Protein AF-A0A5S4FBF4-F1 (afdb_monomer_lite)

Structure (mmCIF, N/CA/C/O backbone):
data_AF-A0A5S4FBF4-F1
#
_entry.id   AF-A0A5S4FBF4-F1
#
loop_
_atom_site.group_PDB
_atom_site.id
_atom_site.type_symbol
_atom_site.label_atom_id
_atom_site.label_alt_id
_atom_site.label_comp_id
_atom_site.label_asym_id
_atom_site.label_entity_id
_atom_site.label_seq_id
_atom_site.pdbx_PDB_ins_code
_atom_site.Cartn_x
_atom_site.Cartn_y
_atom_site.Cartn_z
_atom_site.occupancy
_atom_site.B_iso_or_equiv
_atom_site.auth_seq_id
_atom_site.auth_comp_id
_atom_site.auth_asym_id
_atom_site.auth_atom_id
_atom_site.pdbx_PDB_model_num
ATOM 1 N N . MET A 1 1 ? -28.694 -8.499 33.173 1.00 68.06 1 MET A N 1
ATOM 2 C CA . MET A 1 1 ? -27.486 -7.669 33.326 1.00 68.06 1 MET A CA 1
ATOM 3 C C . MET A 1 1 ? -27.799 -6.378 34.063 1.00 68.06 1 MET A C 1
ATOM 5 O O . MET A 1 1 ? -28.769 -5.698 33.728 1.00 68.06 1 MET A O 1
ATOM 9 N N . SER A 1 2 ? -26.993 -6.048 35.064 1.00 92.44 2 SER A N 1
ATOM 10 C CA . SER A 1 2 ? -27.116 -4.850 35.893 1.00 92.44 2 SER A CA 1
ATOM 11 C C . SER A 1 2 ? -26.702 -3.575 35.138 1.00 92.44 2 SER A C 1
ATOM 13 O O . SER A 1 2 ? -26.154 -3.605 34.032 1.00 92.44 2 SER A O 1
ATOM 15 N N . ALA A 1 3 ? -26.998 -2.406 35.713 1.00 94.19 3 ALA A N 1
ATOM 16 C CA . ALA A 1 3 ? -26.533 -1.126 35.168 1.00 94.19 3 ALA A CA 1
ATOM 17 C C . ALA A 1 3 ? -25.002 -0.974 35.255 1.00 94.19 3 ALA A C 1
ATOM 19 O O . ALA A 1 3 ? -24.407 -0.291 34.421 1.00 94.19 3 ALA A O 1
ATOM 20 N N . LEU A 1 4 ? -24.381 -1.625 36.243 1.00 94.88 4 LEU A N 1
ATOM 21 C CA . LEU A 1 4 ? -22.936 -1.632 36.443 1.00 94.88 4 LEU A CA 1
ATOM 22 C C . LEU A 1 4 ? -22.236 -2.422 35.332 1.00 94.88 4 LEU A C 1
ATOM 24 O O . LEU A 1 4 ? -21.334 -1.893 34.695 1.00 94.88 4 LEU A O 1
ATOM 28 N N . GLU A 1 5 ? -22.717 -3.630 35.028 1.00 94.25 5 GLU A N 1
ATOM 29 C CA . GLU A 1 5 ? -22.178 -4.487 33.958 1.00 94.25 5 GLU A CA 1
ATOM 30 C C . GLU A 1 5 ? -22.224 -3.788 32.594 1.00 94.25 5 GLU A C 1
ATOM 32 O O . GLU A 1 5 ? -21.251 -3.794 31.848 1.00 94.25 5 GLU A O 1
ATOM 37 N N . ARG A 1 6 ? -23.325 -3.085 32.293 1.00 93.25 6 ARG A N 1
ATOM 38 C CA . ARG A 1 6 ? -23.441 -2.284 31.062 1.00 93.25 6 ARG A CA 1
ATOM 39 C C . ARG A 1 6 ? -22.455 -1.116 31.007 1.00 93.25 6 ARG A C 1
ATOM 41 O O . ARG A 1 6 ? -22.016 -0.745 29.922 1.00 93.25 6 ARG A O 1
ATOM 48 N N . ARG A 1 7 ? -22.143 -0.501 32.151 1.00 94.06 7 ARG A N 1
ATOM 49 C CA . ARG A 1 7 ? -21.143 0.575 3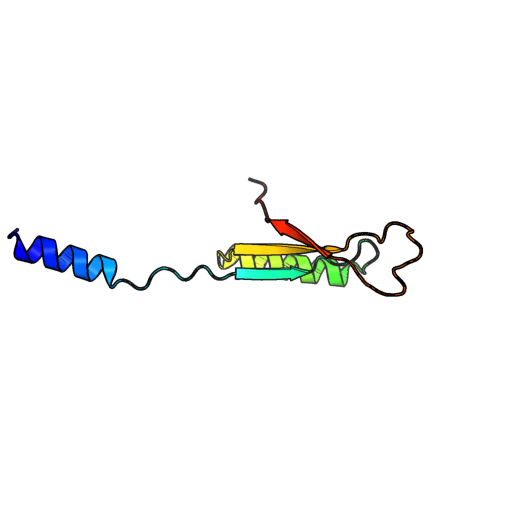2.245 1.00 94.06 7 ARG A CA 1
ATOM 50 C C . ARG A 1 7 ? -19.725 0.032 32.100 1.00 94.06 7 ARG A C 1
ATOM 52 O O . ARG A 1 7 ? -18.927 0.671 31.424 1.00 94.06 7 ARG A O 1
ATOM 59 N N . LEU A 1 8 ? -19.447 -1.133 32.682 1.00 95.06 8 LEU A N 1
ATOM 60 C CA . LEU A 1 8 ? -18.157 -1.807 32.577 1.00 95.06 8 LEU A CA 1
ATOM 61 C C . LEU A 1 8 ? -17.867 -2.211 31.126 1.00 95.06 8 LEU A C 1
ATOM 63 O O . LEU A 1 8 ? -16.839 -1.819 30.594 1.00 95.06 8 LEU A O 1
ATOM 67 N N . ALA A 1 9 ? -18.832 -2.839 30.446 1.00 91.81 9 ALA A N 1
ATOM 68 C CA . ALA A 1 9 ? -18.687 -3.244 29.046 1.00 91.81 9 ALA A CA 1
ATOM 69 C C . ALA A 1 9 ? -18.407 -2.059 28.099 1.00 91.81 9 ALA A C 1
ATOM 71 O O . ALA A 1 9 ? -17.624 -2.172 27.164 1.00 91.81 9 ALA A O 1
ATOM 72 N N . ARG A 1 10 ? -19.010 -0.888 28.353 1.00 89.88 10 ARG A N 1
ATOM 73 C CA . ARG A 1 10 ? -18.718 0.339 27.586 1.00 89.88 10 ARG A CA 1
ATOM 74 C C . ARG A 1 10 ? -17.323 0.890 27.866 1.00 89.88 10 ARG A C 1
ATOM 76 O O . ARG A 1 10 ? -16.705 1.445 26.968 1.00 89.88 10 ARG A O 1
ATOM 83 N N . LEU A 1 11 ? -16.851 0.790 29.108 1.00 92.38 11 LEU A N 1
ATOM 84 C CA . LEU A 1 11 ? -15.490 1.190 29.461 1.00 92.38 11 LEU A CA 1
ATOM 85 C C . LEU A 1 11 ? -14.467 0.257 28.813 1.00 92.38 11 LEU A C 1
ATOM 87 O O . LEU A 1 11 ? -13.500 0.744 28.245 1.00 92.38 11 LEU A O 1
ATOM 91 N N . GLU A 1 12 ? -14.707 -1.052 28.839 1.00 90.88 12 GLU A N 1
ATOM 92 C CA . GLU A 1 12 ? -13.867 -2.049 28.168 1.00 90.88 12 GLU A CA 1
ATOM 93 C C . GLU A 1 12 ? -13.797 -1.809 26.656 1.00 90.88 12 GLU A C 1
ATOM 95 O O . GLU A 1 12 ? -12.705 -1.832 26.096 1.00 90.88 12 GLU A O 1
ATOM 100 N N . ASP A 1 13 ? -14.924 -1.491 26.015 1.00 86.56 13 ASP A N 1
ATOM 101 C CA . ASP A 1 13 ? -14.988 -1.137 24.591 1.00 86.56 13 ASP A CA 1
ATOM 102 C C . ASP A 1 13 ? -14.188 0.137 24.262 1.00 86.56 13 ASP A C 1
ATOM 104 O O . ASP A 1 13 ? -13.413 0.167 23.311 1.00 86.56 13 ASP A O 1
ATOM 108 N N . VAL A 1 14 ? -14.291 1.183 25.090 1.00 86.94 14 VAL A N 1
ATOM 109 C CA . VAL A 1 14 ? -13.535 2.437 24.896 1.00 86.94 14 VAL A CA 1
ATOM 110 C C . VAL A 1 14 ? -12.035 2.261 25.149 1.00 86.94 14 VAL A C 1
ATOM 112 O O . VAL A 1 14 ? -11.221 2.964 24.545 1.00 86.94 14 VAL A O 1
ATOM 115 N N . LEU A 1 15 ? -11.666 1.352 26.052 1.00 86.62 15 LEU A N 1
ATOM 116 C CA . LEU A 1 15 ? -10.277 1.037 26.379 1.00 86.62 15 LEU A CA 1
ATOM 117 C C . LEU A 1 15 ? -9.627 0.089 25.363 1.00 86.62 15 LEU A C 1
ATOM 119 O O . LEU A 1 15 ? -8.404 -0.067 25.402 1.00 86.62 15 LEU A O 1
ATOM 123 N N . GLN A 1 16 ? -10.399 -0.509 24.444 1.00 82.75 16 GLN A N 1
ATOM 124 C CA . GLN A 1 16 ? -9.833 -1.240 23.312 1.00 82.75 16 GLN A CA 1
ATOM 125 C C . GLN A 1 16 ? -8.865 -0.313 22.560 1.00 82.75 16 GLN A C 1
ATOM 127 O O . GLN A 1 16 ? -9.217 0.829 22.237 1.00 82.75 16 GLN A O 1
ATOM 132 N N . PRO A 1 17 ? -7.637 -0.768 22.259 1.00 76.81 17 PRO A N 1
ATOM 133 C CA . PRO A 1 17 ? -6.731 -0.006 21.421 1.00 76.81 17 PRO A CA 1
ATOM 134 C C . PRO A 1 17 ? -7.433 0.311 20.104 1.00 76.81 17 PRO A C 1
ATOM 136 O O . PRO A 1 17 ? -7.803 -0.596 19.358 1.00 76.81 17 PRO A O 1
ATOM 139 N N . LYS A 1 18 ? -7.624 1.601 19.805 1.00 72.81 18 LYS A N 1
ATOM 140 C CA . LYS A 1 18 ? -8.121 1.995 18.485 1.00 72.81 18 LYS A CA 1
ATOM 141 C C . LYS A 1 18 ? -7.203 1.378 17.429 1.00 72.81 18 LYS A C 1
ATOM 143 O O . LYS A 1 18 ? -5.983 1.532 17.568 1.00 72.81 18 LYS A O 1
ATOM 148 N N . PRO A 1 19 ? -7.757 0.736 16.384 1.00 68.56 19 PRO A N 1
ATOM 149 C CA . PRO A 1 19 ? -6.966 0.294 15.251 1.00 68.56 19 PRO A CA 1
ATOM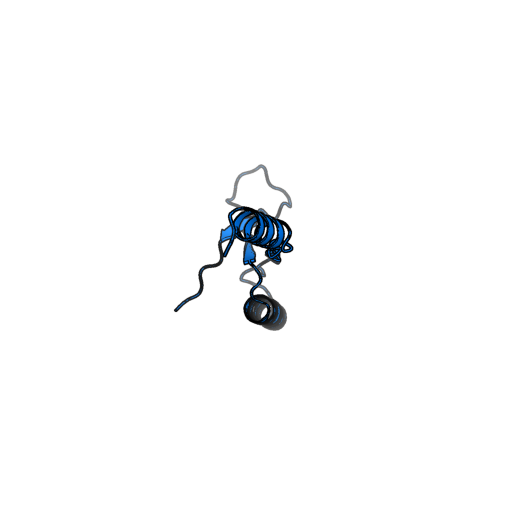 150 C C . PRO A 1 19 ? -6.168 1.491 14.746 1.00 68.56 19 PRO A C 1
ATOM 152 O O . PRO A 1 19 ? -6.734 2.498 14.312 1.00 68.56 19 PRO A O 1
ATOM 155 N N . ARG A 1 20 ? -4.846 1.432 14.896 1.00 68.56 20 ARG A N 1
ATOM 156 C CA . ARG A 1 20 ? -3.976 2.443 14.311 1.00 68.56 20 ARG A CA 1
ATOM 157 C C . ARG A 1 20 ? -3.955 2.139 12.827 1.00 68.56 20 ARG A C 1
ATOM 159 O O . ARG A 1 20 ? -3.408 1.118 12.431 1.00 68.56 20 ARG A O 1
ATOM 166 N N . LEU A 1 21 ? -4.587 2.999 12.038 1.00 71.19 21 LEU A N 1
ATOM 167 C CA . LEU A 1 21 ? -4.445 2.953 10.592 1.00 71.19 21 LEU A CA 1
ATOM 168 C C . LEU A 1 21 ? -2.963 3.167 10.276 1.00 71.19 21 LEU A C 1
ATOM 170 O O . LEU A 1 21 ? -2.408 4.224 10.585 1.00 71.19 21 LEU A O 1
ATOM 174 N N . SER A 1 22 ? -2.312 2.147 9.730 1.00 81.12 22 SER A N 1
ATOM 175 C CA . SER A 1 22 ? -0.979 2.266 9.157 1.00 81.12 22 SER A CA 1
ATOM 176 C C . SER A 1 22 ? -1.095 3.072 7.868 1.00 81.12 22 SER A C 1
ATOM 178 O O . SER A 1 22 ? -1.948 2.801 7.027 1.00 81.12 22 SER A O 1
ATOM 180 N N . ILE A 1 23 ? -0.273 4.110 7.736 1.00 83.81 23 ILE A N 1
ATOM 181 C CA . ILE A 1 23 ? -0.214 4.936 6.529 1.00 83.81 23 ILE A CA 1
ATOM 182 C C . ILE A 1 23 ? 1.084 4.592 5.809 1.00 83.81 23 ILE A C 1
ATOM 184 O O . ILE A 1 23 ? 2.157 4.657 6.410 1.00 83.81 23 ILE A O 1
ATOM 188 N N . CYS A 1 24 ? 0.986 4.261 4.525 1.00 86.12 24 CYS A N 1
ATOM 189 C CA . CYS A 1 24 ? 2.127 4.023 3.653 1.00 86.12 24 CYS A CA 1
ATOM 190 C C . CYS A 1 24 ? 2.195 5.139 2.603 1.00 86.12 24 CYS A C 1
ATOM 192 O O . CYS A 1 24 ? 1.233 5.369 1.870 1.00 86.12 24 CYS A O 1
ATOM 194 N N . ILE A 1 25 ? 3.319 5.860 2.548 1.00 88.88 25 ILE A N 1
ATOM 195 C CA . ILE A 1 25 ? 3.555 6.922 1.562 1.00 88.88 25 ILE A CA 1
ATOM 196 C C . ILE A 1 25 ? 4.570 6.408 0.546 1.00 88.88 25 ILE A C 1
ATOM 198 O O . ILE A 1 25 ? 5.709 6.127 0.915 1.00 88.88 25 ILE A O 1
ATOM 202 N N . LEU A 1 26 ? 4.177 6.320 -0.724 1.00 89.50 26 LEU A N 1
ATOM 203 C CA . LEU A 1 26 ? 5.033 5.836 -1.810 1.00 89.50 26 LEU A CA 1
ATOM 204 C C . LEU A 1 26 ? 5.188 6.909 -2.886 1.00 89.50 26 LEU A C 1
ATOM 206 O O . LEU A 1 26 ? 4.230 7.597 -3.229 1.00 89.50 26 LEU A O 1
ATOM 210 N N . SER A 1 27 ? 6.395 7.046 -3.436 1.00 87.44 27 SER A N 1
ATOM 211 C CA . SER A 1 27 ? 6.658 7.959 -4.554 1.00 87.44 27 SER A CA 1
ATOM 212 C C . SER A 1 27 ? 6.605 7.206 -5.868 1.00 87.44 27 SER A C 1
ATOM 214 O O . SER A 1 27 ? 7.361 6.258 -6.068 1.00 87.44 27 SER A O 1
ATOM 216 N N . GLU A 1 28 ? 5.715 7.633 -6.756 1.00 87.19 28 GLU A N 1
ATOM 217 C CA . GLU A 1 28 ? 5.617 7.075 -8.093 1.00 87.19 28 GLU A CA 1
ATOM 218 C C . GLU A 1 28 ? 6.904 7.395 -8.875 1.00 87.19 28 GLU A C 1
ATOM 220 O O . GLU A 1 28 ? 7.398 8.531 -8.829 1.00 87.19 28 GLU A O 1
ATOM 225 N N . PRO A 1 29 ? 7.490 6.410 -9.575 1.00 86.88 29 PRO A N 1
ATOM 226 C CA . PRO A 1 29 ? 8.637 6.656 -10.427 1.00 86.88 29 PRO A CA 1
ATOM 227 C C . PRO A 1 29 ? 8.302 7.661 -11.543 1.00 86.88 29 PRO A C 1
ATOM 229 O O . PRO A 1 29 ? 7.167 7.718 -12.016 1.00 86.88 29 PRO A O 1
ATOM 232 N N . PRO A 1 30 ? 9.289 8.429 -12.033 1.00 84.38 30 PRO A N 1
ATOM 233 C CA . PRO A 1 30 ? 9.139 9.196 -13.265 1.00 84.38 30 PRO A CA 1
ATOM 234 C C . PRO A 1 30 ? 8.656 8.325 -14.434 1.00 84.38 30 PRO A C 1
ATOM 236 O O . PRO A 1 30 ? 8.987 7.140 -14.519 1.00 84.38 30 PRO A O 1
ATOM 239 N N . SER A 1 31 ? 7.920 8.915 -15.378 1.00 80.50 31 SER A N 1
ATOM 240 C CA . SER A 1 31 ? 7.393 8.187 -16.543 1.00 80.50 31 SER A CA 1
ATOM 241 C C . SER A 1 31 ? 8.485 7.564 -17.420 1.00 80.50 31 SER A C 1
ATOM 243 O O . SER A 1 31 ? 8.236 6.582 -18.108 1.00 80.50 31 SER A O 1
ATOM 245 N N . ASP A 1 32 ? 9.690 8.134 -17.399 1.00 83.75 32 ASP A N 1
ATOM 246 C CA . ASP A 1 32 ? 10.885 7.665 -18.103 1.00 83.75 32 ASP A CA 1
ATOM 247 C C . ASP A 1 32 ? 11.762 6.719 -17.259 1.00 83.75 32 ASP A C 1
ATOM 249 O O . ASP A 1 32 ? 12.852 6.329 -17.681 1.00 83.75 32 ASP A O 1
ATOM 253 N N . ALA A 1 33 ? 11.309 6.325 -16.064 1.00 84.94 33 ALA A N 1
ATOM 254 C CA . ALA A 1 33 ? 12.046 5.406 -15.211 1.00 84.94 33 ALA A CA 1
ATOM 255 C C . ALA A 1 33 ? 12.149 3.996 -15.817 1.00 84.94 33 ALA A C 1
ATOM 257 O O . ALA A 1 33 ? 11.260 3.506 -16.512 1.00 84.94 33 ALA A O 1
ATOM 258 N N . LEU A 1 34 ? 13.243 3.306 -15.480 1.00 91.38 34 LEU A N 1
ATOM 259 C CA . LEU A 1 34 ? 13.480 1.922 -15.889 1.00 91.38 34 LEU A CA 1
ATOM 260 C C . LEU A 1 34 ? 12.380 0.982 -15.377 1.00 91.38 34 LEU A C 1
ATOM 262 O O . LEU A 1 34 ? 11.897 1.130 -14.254 1.00 91.38 34 LEU A O 1
ATOM 266 N N . ALA A 1 35 ? 12.082 -0.060 -16.158 1.00 89.25 35 ALA A N 1
ATOM 267 C CA . ALA A 1 35 ? 11.067 -1.063 -15.827 1.00 89.25 35 ALA A CA 1
ATOM 268 C C . ALA A 1 35 ? 11.267 -1.706 -14.442 1.00 89.25 35 ALA A C 1
ATOM 270 O O . ALA A 1 35 ? 10.293 -1.982 -13.749 1.00 89.25 35 ALA A O 1
ATOM 271 N N . GLY A 1 36 ? 12.519 -1.884 -14.000 1.00 93.94 36 GLY A N 1
ATOM 272 C CA . GLY A 1 36 ? 12.820 -2.406 -12.663 1.00 93.94 36 GLY A CA 1
ATOM 273 C C . GLY A 1 36 ? 12.296 -1.519 -11.529 1.00 93.94 36 GLY A C 1
ATOM 274 O O . GLY A 1 36 ? 11.736 -2.036 -10.570 1.00 93.94 36 GLY A O 1
ATOM 275 N N . LYS A 1 37 ? 12.383 -0.188 -11.669 1.00 89.44 37 LYS A N 1
ATOM 276 C CA . LYS A 1 37 ? 11.857 0.753 -10.664 1.00 89.44 37 LYS A CA 1
ATOM 277 C C . LYS A 1 37 ? 10.333 0.725 -10.602 1.00 89.44 37 LYS A C 1
ATOM 279 O O . LYS A 1 37 ? 9.757 0.822 -9.525 1.00 89.44 37 LYS A O 1
ATOM 284 N N . TRP A 1 38 ? 9.684 0.562 -11.752 1.00 89.62 38 TRP A N 1
ATOM 285 C CA . TRP A 1 38 ? 8.236 0.375 -11.820 1.00 89.62 38 TRP A CA 1
ATOM 286 C C . TRP A 1 38 ? 7.793 -0.950 -11.195 1.00 89.62 38 TRP A C 1
ATOM 288 O O . TRP A 1 38 ? 6.780 -0.981 -10.502 1.00 89.62 38 TRP A O 1
ATOM 298 N N . ALA A 1 39 ? 8.549 -2.031 -11.400 1.00 92.62 39 ALA A N 1
ATOM 299 C CA . ALA A 1 39 ? 8.268 -3.323 -10.778 1.00 92.62 39 ALA A CA 1
ATOM 300 C C . ALA A 1 39 ? 8.406 -3.268 -9.247 1.00 92.62 39 ALA A C 1
ATOM 302 O O . ALA A 1 39 ? 7.533 -3.761 -8.540 1.00 92.62 39 ALA A O 1
ATOM 303 N N . GLU A 1 40 ? 9.455 -2.617 -8.741 1.00 93.50 40 GLU A N 1
ATOM 304 C CA . GLU A 1 40 ? 9.673 -2.424 -7.303 1.00 93.50 40 GLU A CA 1
ATOM 305 C C . GLU A 1 40 ? 8.574 -1.566 -6.663 1.00 93.50 40 GLU A C 1
ATOM 307 O O . GLU A 1 40 ? 8.012 -1.945 -5.639 1.00 93.50 40 GLU A O 1
ATOM 312 N N . TYR A 1 41 ? 8.208 -0.447 -7.296 1.00 91.44 41 TYR A N 1
ATOM 313 C CA . TYR A 1 41 ? 7.107 0.398 -6.832 1.00 91.44 41 TYR A CA 1
ATOM 314 C C . TYR A 1 41 ? 5.783 -0.375 -6.754 1.00 91.44 41 TYR A C 1
ATOM 316 O O . TYR A 1 41 ? 5.072 -0.281 -5.756 1.00 91.44 41 TYR A O 1
ATOM 324 N N . ARG A 1 42 ? 5.465 -1.179 -7.777 1.00 90.62 42 ARG A N 1
ATOM 325 C CA . ARG A 1 42 ? 4.252 -2.011 -7.780 1.00 90.62 42 ARG A CA 1
ATOM 326 C C . ARG A 1 42 ? 4.255 -3.042 -6.658 1.00 90.62 42 ARG A C 1
ATOM 328 O O . ARG A 1 42 ? 3.245 -3.176 -5.984 1.00 90.62 42 ARG A O 1
ATOM 335 N N . LEU A 1 43 ? 5.388 -3.700 -6.414 1.00 93.75 43 LEU A N 1
ATOM 336 C CA . LEU A 1 43 ? 5.517 -4.646 -5.305 1.00 93.75 43 LEU A CA 1
ATOM 337 C C . LEU A 1 43 ? 5.243 -3.969 -3.952 1.00 93.75 43 LEU A C 1
ATOM 339 O O . LEU A 1 43 ? 4.529 -4.520 -3.123 1.00 93.75 43 LEU A O 1
ATOM 343 N N . GLN A 1 44 ? 5.760 -2.755 -3.743 1.00 90.69 44 GLN A N 1
ATOM 344 C CA . GLN A 1 44 ? 5.521 -1.994 -2.510 1.00 90.69 44 GLN A CA 1
ATOM 345 C C . GLN A 1 44 ? 4.047 -1.603 -2.333 1.00 90.69 44 GLN A C 1
ATOM 347 O O . GLN A 1 44 ? 3.545 -1.612 -1.208 1.00 90.69 44 GLN A O 1
ATOM 352 N N . VAL A 1 45 ? 3.360 -1.267 -3.430 1.00 89.31 45 VAL A N 1
ATOM 353 C CA . VAL A 1 45 ? 1.912 -1.016 -3.432 1.00 89.31 45 VAL A CA 1
ATOM 354 C C . VAL A 1 45 ? 1.160 -2.291 -3.048 1.00 89.31 45 VAL A C 1
ATOM 356 O O . VAL A 1 45 ? 0.402 -2.265 -2.082 1.00 89.31 45 VAL A O 1
ATOM 359 N N . ASP A 1 46 ? 1.439 -3.411 -3.719 1.00 91.81 46 ASP A N 1
ATOM 360 C CA . ASP A 1 46 ? 0.777 -4.699 -3.472 1.00 91.81 46 ASP A CA 1
ATOM 361 C C . ASP A 1 46 ? 0.976 -5.172 -2.016 1.00 91.81 46 ASP A C 1
ATOM 363 O O . ASP A 1 46 ? 0.042 -5.632 -1.358 1.00 91.81 46 ASP A O 1
ATOM 367 N N . GLU A 1 47 ? 2.186 -5.022 -1.468 1.00 91.38 47 G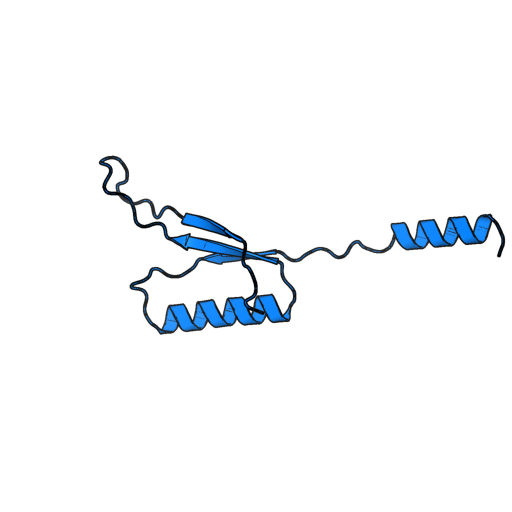LU A N 1
ATOM 368 C CA . GLU A 1 47 ? 2.478 -5.362 -0.072 1.00 91.38 47 GLU A CA 1
ATOM 369 C C . GLU A 1 47 ? 1.730 -4.469 0.926 1.00 91.38 47 GLU A C 1
ATOM 371 O O . GLU A 1 47 ? 1.260 -4.951 1.958 1.00 91.38 47 GLU A O 1
ATOM 376 N N . ALA A 1 48 ? 1.636 -3.167 0.655 1.00 87.81 48 ALA A N 1
ATOM 377 C CA . ALA A 1 48 ? 0.904 -2.233 1.505 1.00 87.81 48 ALA A CA 1
ATOM 378 C C . ALA A 1 48 ? -0.608 -2.497 1.467 1.00 87.81 48 ALA A C 1
ATOM 380 O O . ALA A 1 48 ? -1.256 -2.474 2.515 1.00 87.81 48 ALA A O 1
ATOM 381 N N . GLU A 1 49 ? -1.154 -2.835 0.299 1.00 86.00 49 GLU A N 1
ATOM 382 C CA . GLU A 1 49 ? -2.541 -3.280 0.160 1.00 86.00 49 GLU A CA 1
ATOM 383 C C . GLU A 1 49 ? -2.798 -4.575 0.937 1.00 86.00 49 GLU A C 1
ATOM 385 O O . GLU A 1 49 ? -3.774 -4.658 1.684 1.00 86.00 49 GLU A O 1
ATOM 390 N N . ALA A 1 50 ? -1.899 -5.561 0.838 1.00 88.75 50 ALA A N 1
ATOM 391 C CA . ALA A 1 50 ? -2.016 -6.826 1.563 1.00 88.75 50 ALA A CA 1
ATOM 392 C C . ALA A 1 50 ? -1.990 -6.647 3.092 1.00 88.75 50 ALA A C 1
ATOM 394 O O . ALA A 1 50 ? -2.625 -7.417 3.816 1.00 88.75 50 ALA A O 1
ATOM 395 N N . ARG A 1 51 ? -1.290 -5.621 3.597 1.00 85.88 51 ARG A N 1
ATOM 396 C CA . ARG A 1 51 ? -1.310 -5.234 5.020 1.00 85.88 51 ARG A CA 1
ATOM 397 C C . ARG A 1 51 ? -2.563 -4.450 5.425 1.00 85.88 51 ARG A C 1
ATOM 399 O O . ARG A 1 51 ? -2.827 -4.328 6.619 1.00 85.88 51 ARG A O 1
ATOM 406 N N . GLY A 1 52 ? -3.336 -3.946 4.462 1.00 83.12 52 GLY A N 1
ATOM 407 C CA . GLY A 1 52 ? -4.472 -3.056 4.706 1.00 83.12 52 GLY A CA 1
ATOM 408 C C . GLY A 1 52 ? -4.055 -1.625 5.060 1.00 83.12 52 GLY A C 1
ATOM 409 O O . GLY A 1 52 ? -4.806 -0.923 5.741 1.00 83.12 52 GLY A O 1
ATOM 410 N N . ASP A 1 53 ? -2.863 -1.200 4.631 1.00 84.75 53 ASP A N 1
ATOM 411 C CA . ASP A 1 53 ? -2.357 0.148 4.877 1.00 84.75 53 ASP A CA 1
ATOM 412 C C . ASP A 1 53 ? -3.147 1.185 4.056 1.00 84.75 53 ASP A C 1
ATOM 414 O O . ASP A 1 53 ? -3.517 0.970 2.900 1.00 84.75 53 ASP A O 1
ATOM 418 N N . PHE A 1 54 ? -3.348 2.371 4.628 1.00 81.62 54 PHE A N 1
ATOM 419 C CA . PHE A 1 54 ? -3.808 3.532 3.874 1.00 81.62 54 PHE A CA 1
ATOM 420 C C . PHE A 1 54 ? -2.672 4.065 3.001 1.00 81.62 54 PHE A C 1
ATOM 422 O O . PHE A 1 54 ? -1.677 4.593 3.502 1.00 81.62 54 PHE A O 1
ATOM 429 N N . LEU A 1 55 ? -2.840 3.949 1.686 1.00 87.25 55 LEU A N 1
ATOM 4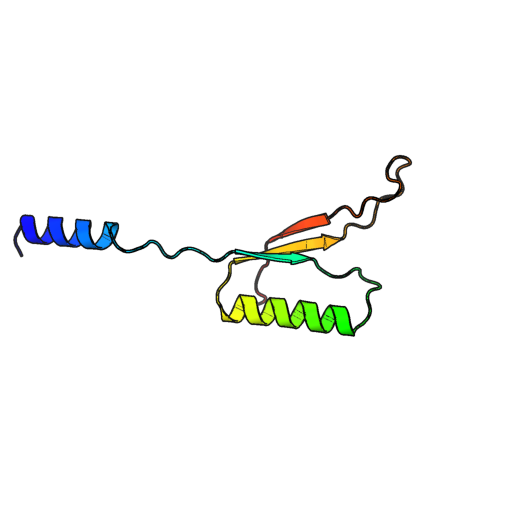30 C CA . LEU A 1 55 ? -1.845 4.351 0.697 1.00 87.25 55 LEU A CA 1
ATOM 431 C C . LEU A 1 55 ? -1.995 5.816 0.267 1.00 87.25 55 LEU A C 1
ATOM 433 O O . LEU A 1 55 ? -3.054 6.255 -0.188 1.00 87.25 55 LEU A O 1
ATOM 437 N N . ILE A 1 56 ? -0.892 6.560 0.353 1.00 86.19 56 ILE A N 1
ATOM 438 C CA . ILE A 1 56 ? -0.742 7.916 -0.183 1.00 86.19 56 ILE A CA 1
ATOM 439 C C . ILE A 1 56 ? 0.332 7.877 -1.269 1.00 86.19 56 ILE A C 1
ATOM 441 O O . ILE A 1 56 ? 1.488 7.555 -0.993 1.00 86.19 56 ILE A O 1
ATOM 445 N N . LEU A 1 57 ? -0.033 8.228 -2.503 1.00 85.94 57 LEU A N 1
ATOM 446 C CA . LEU A 1 57 ? 0.884 8.189 -3.640 1.00 85.94 57 LEU A CA 1
ATOM 447 C C . LEU A 1 57 ? 1.363 9.599 -3.996 1.00 85.94 57 LEU A C 1
ATOM 449 O O . LEU A 1 57 ? 0.557 10.504 -4.223 1.00 85.94 57 LEU A O 1
ATOM 453 N N . LEU A 1 58 ? 2.681 9.784 -4.053 1.00 84.12 58 LEU A N 1
ATOM 454 C CA . LEU A 1 58 ? 3.321 11.015 -4.508 1.00 84.12 58 LEU A CA 1
ATOM 455 C C . LEU A 1 58 ? 3.624 10.895 -5.999 1.00 84.12 58 LEU A C 1
ATOM 457 O O . LEU A 1 58 ? 4.520 10.153 -6.391 1.00 84.12 58 LEU A O 1
ATOM 461 N N . VAL A 1 59 ? 2.886 11.636 -6.818 1.00 78.69 59 VAL A N 1
ATOM 462 C CA . VAL A 1 59 ? 3.020 11.622 -8.279 1.00 78.69 59 VAL A CA 1
ATOM 463 C C . VAL A 1 59 ? 3.976 12.735 -8.708 1.00 78.69 59 VAL A C 1
ATOM 465 O O . VAL A 1 59 ? 3.719 13.898 -8.371 1.00 78.69 59 VAL A O 1
ATOM 468 N N . PRO A 1 60 ? 5.051 12.435 -9.459 1.00 73.75 60 PRO A N 1
ATOM 469 C CA . PRO A 1 60 ? 5.899 13.457 -10.051 1.00 73.75 60 PRO A CA 1
ATOM 470 C C . PRO A 1 60 ? 5.072 14.352 -10.977 1.00 73.75 60 PRO A C 1
ATOM 472 O O . PRO A 1 60 ? 4.473 13.890 -11.946 1.00 73.75 60 PRO A O 1
ATOM 475 N N . MET A 1 61 ? 5.047 15.652 -10.705 1.00 71.56 61 MET A N 1
ATOM 476 C CA . MET A 1 61 ? 4.508 16.633 -11.638 1.00 71.56 61 MET A CA 1
ATOM 477 C C . MET A 1 61 ? 5.607 17.017 -12.624 1.00 71.56 61 MET A C 1
ATOM 479 O O . MET A 1 61 ? 6.708 17.407 -12.225 1.00 71.56 61 MET A O 1
ATOM 483 N N . THR A 1 62 ? 5.304 16.968 -13.921 1.00 60.72 62 THR A N 1
ATOM 484 C CA . THR A 1 62 ? 6.167 17.594 -14.925 1.00 60.72 62 THR A CA 1
ATOM 485 C C . THR A 1 62 ? 6.271 19.087 -14.614 1.00 60.72 62 THR A C 1
ATOM 487 O O . THR A 1 62 ? 5.226 19.738 -14.497 1.00 60.72 62 THR A O 1
ATOM 490 N N . PRO A 1 63 ? 7.480 19.662 -14.486 1.00 56.16 63 PRO A N 1
ATOM 491 C CA . PRO A 1 63 ? 7.612 21.089 -14.260 1.00 56.16 63 PRO A CA 1
ATOM 492 C C . PRO A 1 63 ? 7.059 21.826 -15.482 1.00 56.16 63 PRO A C 1
ATOM 494 O O . PRO A 1 63 ? 7.609 21.746 -16.581 1.00 56.16 63 PRO A O 1
ATOM 497 N N . THR A 1 64 ? 5.954 22.550 -15.306 1.00 47.44 64 THR A N 1
ATOM 498 C CA . THR A 1 64 ? 5.499 23.537 -16.286 1.00 47.44 64 THR A CA 1
ATOM 499 C C . THR A 1 64 ? 6.670 24.489 -16.513 1.00 47.44 64 THR A C 1
ATOM 501 O O . THR A 1 64 ? 7.203 25.003 -15.530 1.00 47.44 64 THR A O 1
ATOM 504 N N . LYS A 1 65 ? 7.108 24.685 -17.768 1.00 45.66 65 LYS A N 1
ATOM 505 C CA . LYS A 1 65 ? 8.197 25.604 -18.160 1.00 45.66 65 LYS A CA 1
ATOM 506 C C . LYS A 1 65 ? 7.898 27.033 -17.675 1.00 45.66 65 LYS A C 1
ATOM 508 O O . LYS A 1 65 ? 7.455 27.876 -18.444 1.00 45.66 65 LYS A O 1
ATOM 513 N N . SER A 1 66 ? 8.102 27.309 -16.396 1.00 46.06 66 SER A N 1
ATOM 514 C CA . SER A 1 66 ? 8.099 28.645 -15.820 1.00 46.06 66 SER A CA 1
ATOM 515 C C . SER A 1 66 ? 9.539 28.969 -15.424 1.00 46.06 66 SER A C 1
ATOM 517 O O . SER A 1 66 ? 10.252 28.063 -14.984 1.00 46.06 66 SER A O 1
ATOM 519 N N . PRO A 1 67 ? 10.004 30.222 -15.558 1.00 46.81 67 PRO A N 1
ATOM 520 C CA . PRO A 1 67 ? 11.430 30.552 -15.463 1.00 46.81 67 PRO A CA 1
ATOM 521 C C . PRO A 1 67 ? 12.054 30.365 -14.068 1.00 46.81 67 PRO A C 1
ATOM 523 O O . PRO A 1 67 ? 13.201 30.742 -13.869 1.00 46.81 67 PRO A O 1
ATOM 526 N N . ARG A 1 68 ? 11.304 29.862 -13.077 1.00 46.03 68 ARG A N 1
ATOM 527 C CA . ARG A 1 68 ? 11.670 29.912 -11.654 1.00 46.03 68 ARG A CA 1
ATOM 528 C C . ARG A 1 68 ? 12.022 28.582 -10.997 1.00 46.03 68 ARG A C 1
ATOM 530 O O . ARG A 1 68 ? 12.314 28.586 -9.807 1.00 46.03 68 ARG A O 1
ATOM 537 N N . THR A 1 69 ? 12.034 27.467 -11.717 1.00 48.69 69 THR A N 1
ATOM 538 C CA . THR A 1 69 ? 12.321 26.153 -11.117 1.00 48.69 69 THR A CA 1
ATOM 539 C C . THR A 1 69 ? 13.519 25.483 -11.777 1.00 48.69 69 THR A C 1
AT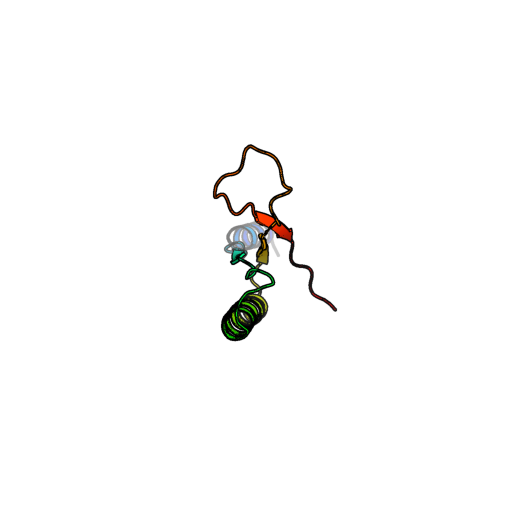OM 541 O O . THR A 1 69 ? 13.415 24.447 -12.428 1.00 48.69 69 THR A O 1
ATOM 544 N N . GLU A 1 70 ? 14.702 26.062 -11.562 1.00 46.94 70 GLU A N 1
ATOM 545 C CA . GLU A 1 70 ? 15.938 25.284 -11.616 1.00 46.94 70 GLU A CA 1
ATOM 546 C C . GLU A 1 70 ? 15.907 24.248 -10.477 1.00 46.94 70 GLU A C 1
ATOM 548 O O . GLU A 1 70 ? 16.066 24.575 -9.306 1.00 46.94 70 GLU A O 1
ATOM 553 N N . LYS A 1 71 ? 15.706 22.976 -10.849 1.00 49.72 71 LYS A N 1
ATOM 554 C CA . LYS A 1 71 ? 16.002 21.771 -10.047 1.00 49.72 71 LYS A CA 1
ATOM 555 C C . LYS A 1 71 ? 15.090 21.457 -8.846 1.00 49.72 71 LYS A C 1
ATOM 557 O O . LYS A 1 71 ? 15.577 21.029 -7.805 1.00 49.72 71 LYS A O 1
ATOM 562 N N . GLY A 1 72 ? 13.770 21.563 -9.000 1.00 47.72 72 GLY A N 1
ATOM 563 C CA . GLY A 1 72 ? 12.814 21.013 -8.026 1.00 47.72 72 GLY A CA 1
ATOM 564 C C . GLY A 1 72 ? 11.843 20.025 -8.667 1.00 47.72 72 GLY A C 1
ATOM 565 O O . GLY A 1 72 ? 10.981 20.445 -9.438 1.00 47.72 72 GLY A O 1
ATOM 566 N N . VAL A 1 73 ? 11.948 18.727 -8.348 1.00 54.69 73 VAL A N 1
ATOM 567 C CA . VAL A 1 73 ? 10.864 17.769 -8.633 1.00 54.69 73 VAL A CA 1
ATOM 568 C C . VAL A 1 73 ? 9.684 18.184 -7.761 1.00 54.69 73 VAL A C 1
ATOM 570 O O . VAL A 1 73 ? 9.766 18.146 -6.537 1.00 54.69 73 VAL A O 1
ATOM 573 N N . THR A 1 74 ? 8.614 18.658 -8.390 1.00 60.78 74 THR A N 1
ATOM 574 C CA . THR A 1 74 ? 7.374 18.994 -7.686 1.00 60.78 74 THR A CA 1
ATOM 575 C C . THR A 1 74 ? 6.518 17.735 -7.671 1.00 60.78 74 THR A C 1
ATOM 577 O O . THR A 1 74 ? 6.293 17.164 -8.731 1.00 60.78 74 THR A O 1
ATOM 580 N N . SER A 1 75 ? 6.054 17.285 -6.506 1.00 58.41 75 SER A N 1
ATOM 581 C CA . SER A 1 75 ? 5.192 16.099 -6.395 1.00 58.41 75 SER A CA 1
ATOM 582 C C . SER A 1 75 ? 3.796 16.500 -5.936 1.00 58.41 75 SER A C 1
ATOM 584 O O . SER A 1 75 ? 3.652 17.306 -5.017 1.00 58.41 75 SER A O 1
ATOM 586 N N . ALA A 1 76 ? 2.767 15.939 -6.567 1.00 66.56 76 ALA A N 1
ATOM 587 C CA . ALA A 1 76 ? 1.380 16.086 -6.140 1.00 66.56 76 ALA A CA 1
ATOM 588 C C . ALA A 1 76 ? 0.952 14.873 -5.306 1.00 66.56 76 ALA A C 1
ATOM 590 O O . ALA A 1 76 ? 1.345 13.742 -5.589 1.00 66.56 76 ALA A O 1
ATOM 591 N N . VAL A 1 77 ? 0.128 15.107 -4.285 1.00 68.81 77 VAL A N 1
ATOM 592 C CA . VAL A 1 77 ? -0.460 14.035 -3.473 1.00 68.81 77 VAL A CA 1
ATOM 593 C C . VAL A 1 77 ? -1.706 13.511 -4.177 1.00 68.81 77 VAL A C 1
ATOM 595 O O . VAL A 1 77 ? -2.621 14.281 -4.473 1.00 68.81 77 VAL A O 1
ATOM 598 N N . ARG A 1 78 ? -1.760 12.200 -4.418 1.00 75.69 78 ARG A N 1
ATOM 599 C CA . ARG A 1 78 ? -2.952 11.502 -4.901 1.00 75.69 78 ARG A CA 1
ATOM 600 C C . ARG A 1 78 ? -3.407 10.487 -3.853 1.00 75.69 78 ARG A C 1
ATOM 602 O O . ARG A 1 78 ? -2.621 9.652 -3.409 1.00 75.69 78 ARG A O 1
ATOM 609 N N . ASN A 1 79 ? -4.693 10.532 -3.502 1.00 67.56 79 ASN A N 1
ATOM 610 C CA . ASN A 1 79 ? -5.315 9.459 -2.730 1.00 67.56 79 ASN A CA 1
ATOM 611 C C . ASN A 1 79 ? -5.432 8.212 -3.608 1.00 67.56 79 ASN A C 1
ATOM 613 O O . ASN A 1 79 ? -5.969 8.279 -4.718 1.00 67.56 79 ASN A O 1
ATOM 617 N N . TRP A 1 80 ? -4.932 7.083 -3.114 1.00 61.66 80 TRP A N 1
ATOM 618 C CA . TRP A 1 80 ? -5.082 5.808 -3.801 1.00 61.66 80 TRP A CA 1
ATOM 619 C C . TRP A 1 80 ? -6.552 5.361 -3.767 1.00 61.66 80 TRP A C 1
ATOM 621 O O . TRP A 1 80 ? -7.227 5.479 -2.744 1.00 61.66 80 TRP A O 1
ATOM 631 N N . THR A 1 81 ? -7.068 4.905 -4.910 1.00 63.44 81 THR A N 1
ATOM 632 C CA . THR A 1 81 ? -8.430 4.368 -5.041 1.00 63.44 81 THR A CA 1
ATOM 633 C C . THR A 1 81 ? -8.318 2.967 -5.643 1.00 63.44 81 THR A C 1
ATOM 635 O O . THR A 1 81 ? -7.832 2.867 -6.772 1.00 63.44 81 THR A O 1
ATOM 638 N N . PRO A 1 82 ? -8.729 1.898 -4.939 1.00 51.94 82 PRO A N 1
ATOM 639 C CA . PRO A 1 82 ? -8.674 0.552 -5.495 1.00 51.94 82 PRO A CA 1
ATOM 640 C C . PRO A 1 82 ? -9.592 0.452 -6.714 1.00 51.94 82 PRO A C 1
ATOM 642 O O . PRO A 1 82 ? -10.766 0.830 -6.648 1.00 51.94 82 PRO A O 1
ATOM 645 N N . LEU A 1 83 ? -9.064 -0.073 -7.819 1.00 53.16 83 LEU A N 1
ATOM 646 C CA . LEU A 1 83 ? -9.884 -0.536 -8.935 1.00 53.1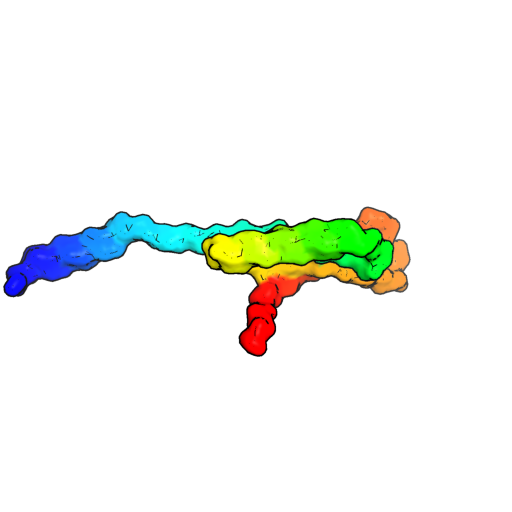6 83 LEU A CA 1
ATOM 647 C C . LEU A 1 83 ? -10.593 -1.810 -8.458 1.00 53.16 83 LEU A C 1
ATOM 649 O O . LEU A 1 83 ? -9.945 -2.832 -8.248 1.00 53.16 83 LEU A O 1
ATOM 653 N N . ARG A 1 84 ? -11.899 -1.703 -8.194 1.00 41.00 84 ARG A N 1
ATOM 654 C CA . ARG A 1 84 ? -12.763 -2.861 -7.931 1.00 41.00 84 ARG A CA 1
ATOM 655 C C . ARG A 1 84 ? -12.941 -3.715 -9.176 1.00 41.00 84 ARG A C 1
ATOM 657 O O . ARG A 1 84 ? -13.038 -3.119 -10.272 1.00 41.00 84 ARG A O 1
#

Sequence (84 aa):
MSALERRLARLEDVLQPKPRLSICILSEPPSDALAGKWAEYRLQVDEAEARGDFLILLVPMTPTKSPRTEKGVTSAVRNWTPLR

Organism: NCBI:txid327160

Secondary structure (DSSP, 8-state):
--HHHHHHHHHHHHHSPP----EEEEEPPPTT--HHHHHHHHHHHHHHHHHT-EEEEEEEEP----TT-SS--EEEEEE-----

pLDDT: mean 77.69, std 15.85, range [41.0, 95.06]

Radius of gyration: 21.65 Å; chains: 1; bounding box: 44×38×55 Å

Foldseek 3Di:
DDPVVVVVVVVVVVPPPDPDAAADEAEDDDPPDDPVVVVVSVVSVVVCVVVVHFYKYWYFDDPDPDPPDDDDRDTDIDGDDDDD